Protein AF-A0A2N0QTT9-F1 (afdb_monomer)

Nearest PDB structures (foldseek):
  6yfm-assembly1_AA  TM=2.652E-01  e=9.261E-01  Leviviridae sp.
  7sby-assembly1_B  TM=2.629E-01  e=4.914E+00  Human coronavirus OC43
  6u5f-assembly1_M  TM=2.128E-01  e=9.679E+00  Pseudomonas aeruginosa PAO1

Structure (mmCIF, N/CA/C/O backbone):
data_AF-A0A2N0QTT9-F1
#
_entry.id   AF-A0A2N0QTT9-F1
#
loop_
_atom_site.group_PDB
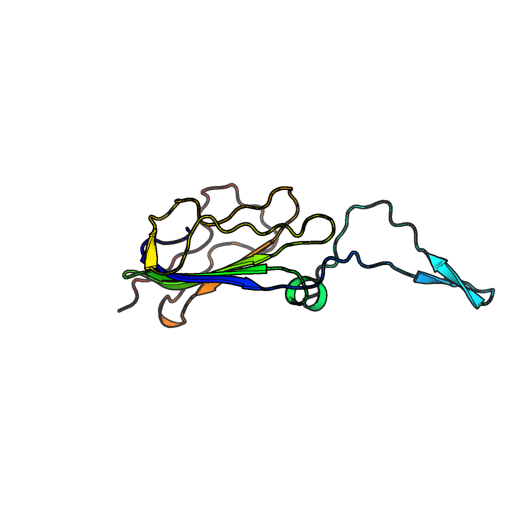_atom_site.id
_atom_site.type_symbol
_atom_site.label_atom_id
_atom_site.label_alt_id
_atom_site.label_comp_id
_atom_site.label_asym_id
_atom_site.label_entity_id
_atom_site.label_seq_id
_atom_site.pdbx_PDB_ins_code
_atom_site.Cartn_x
_atom_site.Cartn_y
_atom_site.Cartn_z
_atom_site.occupancy
_atom_site.B_iso_or_equiv
_atom_site.auth_seq_id
_atom_site.auth_comp_id
_atom_site.auth_asym_id
_atom_site.auth_atom_id
_atom_site.pdbx_PDB_model_num
ATOM 1 N N . ALA A 1 1 ? 0.502 3.647 8.196 1.00 94.88 1 ALA A N 1
ATOM 2 C CA . ALA A 1 1 ? -0.699 2.820 8.301 1.00 94.88 1 ALA A CA 1
ATOM 3 C C . ALA A 1 1 ? -1.904 3.683 7.957 1.00 94.88 1 ALA A C 1
ATOM 5 O O . ALA A 1 1 ? -2.025 4.778 8.511 1.00 94.88 1 ALA A O 1
ATOM 6 N N . PRO A 1 2 ? -2.782 3.246 7.038 1.00 93.88 2 PRO A N 1
ATOM 7 C CA . PRO A 1 2 ? -3.997 3.989 6.691 1.00 93.88 2 PRO A CA 1
ATOM 8 C C . PRO A 1 2 ? -5.043 3.989 7.821 1.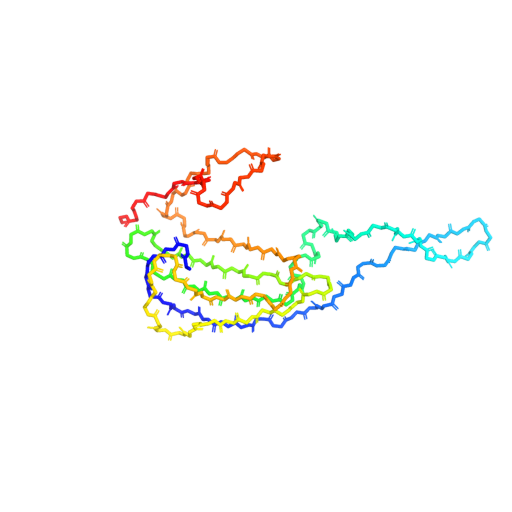00 93.88 2 PRO A C 1
ATOM 10 O O . PRO A 1 2 ? -5.874 4.897 7.892 1.00 93.88 2 PRO A O 1
ATOM 13 N N . VAL A 1 3 ? -4.983 2.997 8.712 1.00 94.94 3 VAL A N 1
ATOM 14 C CA . VAL A 1 3 ? -5.883 2.789 9.854 1.00 94.94 3 VAL A CA 1
ATOM 15 C C . VAL A 1 3 ? -5.081 2.355 11.081 1.00 94.94 3 VAL A C 1
ATOM 17 O O . VAL A 1 3 ? -3.959 1.874 10.937 1.00 94.94 3 VAL A O 1
ATOM 20 N N . ASP A 1 4 ? -5.650 2.546 12.271 1.00 96.25 4 ASP A N 1
ATOM 21 C CA . ASP A 1 4 ? -5.193 1.882 13.493 1.00 96.25 4 ASP A CA 1
ATOM 22 C C . ASP A 1 4 ? -5.699 0.434 13.553 1.00 96.25 4 ASP A C 1
ATOM 24 O O . ASP A 1 4 ? -6.827 0.163 13.123 1.00 96.25 4 ASP A O 1
ATOM 28 N N . GLY A 1 5 ? -4.883 -0.474 14.093 1.00 97.31 5 GLY A N 1
ATOM 29 C CA . GLY A 1 5 ? -5.248 -1.877 14.281 1.00 97.31 5 GLY A CA 1
ATOM 30 C C . GLY A 1 5 ? -4.053 -2.822 14.374 1.00 97.31 5 GLY A C 1
ATOM 31 O O . GLY A 1 5 ? -2.899 -2.396 14.318 1.00 97.31 5 GLY A O 1
ATOM 32 N N . LYS A 1 6 ? -4.362 -4.116 14.448 1.00 98.50 6 LYS A N 1
ATOM 33 C CA . LYS A 1 6 ? -3.378 -5.194 14.545 1.00 98.50 6 LYS A CA 1
ATOM 34 C C . LYS A 1 6 ? -2.966 -5.681 13.160 1.00 98.50 6 LYS A C 1
ATOM 36 O O . LYS A 1 6 ? -3.826 -5.957 12.323 1.00 98.50 6 LYS A O 1
ATOM 41 N N . VAL A 1 7 ? -1.670 -5.821 12.911 1.00 98.62 7 VAL A N 1
ATOM 42 C CA . VAL A 1 7 ? -1.148 -6.438 11.689 1.00 98.62 7 VAL A CA 1
ATOM 43 C C . VAL A 1 7 ? -1.368 -7.951 11.762 1.00 98.62 7 VAL A C 1
ATOM 45 O O . VAL A 1 7 ? -0.840 -8.620 12.643 1.00 98.62 7 VAL A O 1
ATOM 48 N N . LEU A 1 8 ? -2.162 -8.490 10.838 1.00 98.56 8 LEU A N 1
ATOM 49 C CA . LEU A 1 8 ? -2.440 -9.926 10.707 1.00 98.56 8 LEU A CA 1
ATOM 50 C C . LEU A 1 8 ? -1.475 -10.637 9.759 1.00 98.56 8 LEU A C 1
ATOM 52 O O . LEU A 1 8 ? -1.338 -11.849 9.810 1.00 98.56 8 LEU A O 1
ATOM 56 N N . GLU A 1 9 ? -0.878 -9.901 8.828 1.00 98.25 9 GLU A N 1
ATOM 57 C CA . GLU A 1 9 ? 0.065 -10.450 7.861 1.00 98.25 9 GLU A CA 1
ATOM 58 C C . GLU A 1 9 ? 0.979 -9.325 7.389 1.00 98.25 9 GLU A C 1
ATOM 60 O O . GLU A 1 9 ? 0.499 -8.228 7.099 1.00 98.25 9 GLU A O 1
ATOM 65 N N . ALA A 1 10 ? 2.279 -9.595 7.291 1.00 98.25 10 ALA A N 1
ATOM 66 C CA . ALA A 1 10 ? 3.268 -8.682 6.732 1.00 98.25 10 ALA A CA 1
ATOM 67 C C . ALA A 1 10 ? 4.332 -9.493 5.986 1.00 98.25 10 ALA A C 1
ATOM 69 O O . ALA A 1 10 ? 5.134 -10.193 6.600 1.00 98.25 10 ALA A O 1
ATOM 70 N N . LYS A 1 11 ? 4.340 -9.435 4.651 1.00 97.56 11 LYS A N 1
ATOM 71 C CA . LYS A 1 11 ? 5.349 -10.141 3.848 1.00 97.56 11 LYS A CA 1
ATOM 72 C C . LYS A 1 11 ? 5.643 -9.468 2.519 1.00 97.56 11 LYS A C 1
ATOM 74 O O . LYS A 1 11 ? 4.781 -8.831 1.915 1.00 97.56 11 LYS A O 1
ATOM 79 N N . VAL A 1 12 ? 6.865 -9.660 2.036 1.00 95.25 12 VAL A N 1
ATOM 80 C CA . VAL A 1 12 ? 7.245 -9.309 0.667 1.00 95.25 12 VAL A CA 1
ATOM 81 C C . VAL A 1 12 ? 6.924 -10.494 -0.237 1.00 95.25 12 VAL A C 1
ATOM 83 O O . VAL A 1 12 ? 7.357 -11.617 0.009 1.00 95.25 12 VAL A O 1
ATOM 86 N N . ILE A 1 13 ? 6.151 -10.240 -1.286 1.00 93.81 13 ILE A N 1
ATOM 87 C CA . ILE A 1 13 ? 5.836 -11.192 -2.345 1.00 93.81 13 ILE A CA 1
ATOM 88 C C . ILE A 1 13 ? 6.817 -10.933 -3.494 1.00 93.81 13 ILE A C 1
ATOM 90 O O . ILE A 1 13 ? 6.763 -9.858 -4.107 1.00 93.81 13 ILE A O 1
ATOM 94 N N . PRO A 1 14 ? 7.708 -11.892 -3.806 1.00 90.88 14 PRO A N 1
ATOM 95 C CA . PRO A 1 14 ? 8.611 -11.766 -4.937 1.00 90.88 14 PRO A CA 1
ATOM 96 C C . PRO A 1 14 ? 7.834 -11.603 -6.241 1.00 90.88 14 PRO A C 1
ATOM 98 O O . PRO A 1 14 ? 6.804 -12.243 -6.463 1.00 90.88 14 PRO A O 1
ATOM 101 N N . GLY A 1 15 ? 8.362 -10.766 -7.120 1.00 88.19 15 GLY A N 1
ATOM 102 C CA . GLY A 1 15 ? 7.828 -10.559 -8.453 1.00 88.19 15 GLY A CA 1
ATOM 103 C C . GLY A 1 15 ? 8.936 -10.140 -9.403 1.00 88.19 15 GLY A C 1
ATOM 104 O O . GLY A 1 15 ? 10.118 -10.151 -9.062 1.00 88.19 15 GLY A O 1
ATOM 105 N N . GLN A 1 16 ? 8.543 -9.806 -10.618 1.00 83.50 16 GLN A N 1
ATOM 106 C CA . GLN A 1 16 ? 9.436 -9.307 -11.643 1.00 83.50 16 GLN A CA 1
ATOM 107 C C . GLN A 1 16 ? 9.877 -7.879 -11.310 1.00 83.50 16 GLN A C 1
ATOM 109 O O . GLN A 1 16 ? 9.139 -7.110 -10.703 1.00 83.50 16 GLN A O 1
ATOM 114 N N . THR A 1 17 ? 11.075 -7.539 -11.765 1.00 77.88 17 THR A N 1
ATOM 115 C CA . THR A 1 17 ? 11.592 -6.173 -11.812 1.00 77.88 17 THR A CA 1
ATOM 116 C C . THR A 1 17 ? 12.027 -5.956 -13.247 1.00 77.88 17 THR A C 1
ATOM 118 O O . THR A 1 17 ? 13.105 -6.397 -13.647 1.00 77.88 17 THR A O 1
ATOM 121 N N . TYR A 1 18 ? 11.142 -5.392 -14.064 1.00 75.88 18 TYR A N 1
ATOM 122 C CA . TYR A 1 18 ? 11.394 -5.235 -15.492 1.00 75.88 18 TYR A CA 1
ATOM 123 C C . TYR A 1 18 ? 10.872 -3.902 -16.004 1.00 75.88 18 TYR A C 1
ATOM 125 O O . TYR A 1 18 ? 9.944 -3.330 -15.441 1.00 75.88 18 TYR A O 1
ATOM 133 N N . LEU A 1 19 ? 11.477 -3.443 -17.096 1.00 76.62 19 LEU A N 1
ATOM 134 C CA . LEU A 1 19 ? 11.023 -2.313 -17.890 1.00 76.62 19 LEU A CA 1
ATOM 135 C C . LEU A 1 19 ? 10.487 -2.853 -19.215 1.00 76.62 19 LEU A C 1
ATOM 137 O O . LEU A 1 19 ? 11.127 -3.704 -19.839 1.00 76.62 19 LEU A O 1
ATOM 141 N N . GLU A 1 20 ? 9.334 -2.361 -19.661 1.00 76.81 20 G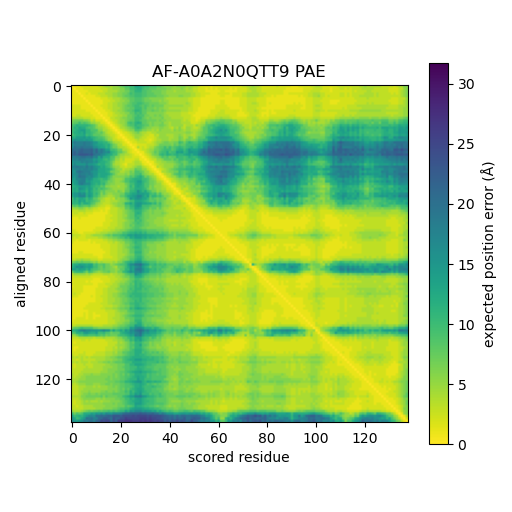LU A N 1
ATOM 142 C CA . GLU A 1 20 ? 8.819 -2.728 -20.977 1.00 76.81 20 GLU A CA 1
ATOM 143 C C . GLU A 1 20 ? 9.697 -2.131 -22.084 1.00 76.81 20 GLU A C 1
ATOM 145 O O . GLU A 1 20 ? 9.945 -0.925 -22.141 1.00 76.81 20 GLU A O 1
ATOM 150 N N . VAL A 1 21 ? 10.167 -2.994 -22.986 1.00 77.69 21 VAL A N 1
ATOM 151 C CA . VAL A 1 21 ? 10.983 -2.602 -24.136 1.00 77.69 21 VAL A CA 1
ATOM 152 C C . VAL A 1 21 ? 10.157 -2.743 -25.405 1.00 77.69 21 VAL A C 1
ATOM 154 O O . VAL A 1 21 ? 9.834 -3.847 -25.842 1.00 77.69 21 VAL A O 1
ATOM 157 N N . ASN A 1 22 ? 9.860 -1.608 -26.032 1.00 81.81 22 ASN A N 1
ATOM 158 C CA . ASN A 1 22 ? 9.071 -1.557 -27.254 1.00 81.81 22 ASN A CA 1
ATOM 159 C C . ASN A 1 22 ? 9.942 -1.742 -28.508 1.00 81.81 22 ASN A C 1
ATOM 161 O O . ASN A 1 22 ? 10.970 -1.082 -28.696 1.00 81.81 22 ASN A O 1
ATOM 165 N N . VAL A 1 23 ? 9.508 -2.635 -29.402 1.00 85.81 23 VAL A N 1
ATOM 166 C CA . VAL A 1 23 ? 10.224 -3.005 -30.631 1.00 85.81 23 VAL A CA 1
ATOM 167 C C . VAL A 1 23 ? 9.318 -2.793 -31.841 1.00 85.81 23 VAL A C 1
ATOM 169 O O . VAL A 1 23 ? 8.184 -3.264 -31.862 1.00 85.81 23 VAL A O 1
ATOM 172 N N . LYS A 1 24 ? 9.821 -2.126 -32.888 1.00 87.81 24 LYS A N 1
ATOM 173 C CA . LYS A 1 24 ? 9.102 -1.951 -34.160 1.00 87.81 24 LYS A CA 1
ATOM 174 C C . LYS A 1 24 ? 9.764 -2.745 -35.277 1.00 87.81 24 LYS A C 1
ATOM 176 O O . LYS A 1 24 ? 10.986 -2.715 -35.445 1.00 87.81 24 LYS A O 1
ATOM 181 N N . LYS A 1 25 ? 8.948 -3.418 -36.089 1.00 87.38 25 LYS A N 1
ATOM 182 C CA . LYS A 1 25 ? 9.391 -4.028 -37.346 1.00 87.38 25 LYS A CA 1
ATOM 183 C C . LYS A 1 25 ? 9.457 -2.954 -38.433 1.00 87.38 25 LYS A C 1
ATOM 185 O O . LYS A 1 25 ? 8.463 -2.287 -38.714 1.00 87.38 25 LYS A O 1
ATOM 190 N N . HIS A 1 26 ? 10.631 -2.765 -39.024 1.00 81.94 26 HIS A N 1
ATOM 191 C CA . HIS A 1 26 ? 10.827 -1.829 -40.130 1.00 81.94 26 HIS A CA 1
ATOM 192 C C . HIS A 1 26 ? 10.495 -2.470 -41.482 1.00 81.94 26 HIS A C 1
ATOM 194 O O . HIS A 1 26 ? 10.444 -3.693 -41.613 1.00 81.94 26 HIS A O 1
ATOM 200 N N . SER A 1 27 ? 10.311 -1.633 -42.508 1.00 84.69 27 SER A N 1
ATOM 201 C CA . SER A 1 27 ? 10.016 -2.049 -43.890 1.00 84.69 27 SER A CA 1
ATOM 202 C C . SER A 1 27 ? 11.057 -3.005 -44.483 1.00 84.69 27 SER A C 1
ATOM 204 O O . SER A 1 27 ? 10.725 -3.830 -45.323 1.00 84.69 27 SER A O 1
ATOM 206 N N . ASN A 1 28 ? 12.301 -2.956 -44.001 1.00 87.69 28 ASN A N 1
ATOM 207 C CA . ASN A 1 28 ? 13.378 -3.880 -44.368 1.00 87.69 28 ASN A CA 1
ATOM 208 C C . ASN A 1 28 ? 13.343 -5.225 -43.605 1.00 87.69 28 ASN A C 1
ATOM 210 O O . ASN A 1 28 ? 14.329 -5.959 -43.611 1.00 87.69 28 ASN A O 1
ATOM 214 N N . GLY A 1 29 ? 12.258 -5.516 -42.881 1.00 87.38 29 GLY A N 1
ATOM 215 C CA . GLY A 1 29 ? 12.065 -6.743 -42.106 1.00 87.38 29 GLY A CA 1
ATOM 216 C C . GLY A 1 29 ? 12.817 -6.803 -40.773 1.00 87.38 29 GLY A C 1
ATOM 217 O O . GLY A 1 29 ? 12.563 -7.719 -39.991 1.00 87.38 29 GLY A O 1
ATOM 218 N N . LYS A 1 30 ? 13.705 -5.843 -40.473 1.00 89.56 30 LYS A N 1
ATOM 219 C CA . LYS A 1 30 ? 14.492 -5.832 -39.232 1.00 89.56 30 LYS A CA 1
ATOM 220 C C . LYS A 1 30 ? 13.693 -5.242 -38.071 1.00 89.56 30 LYS A C 1
ATOM 222 O O . LYS A 1 30 ? 13.018 -4.220 -38.214 1.00 89.56 30 LYS A O 1
ATOM 227 N N . HIS A 1 31 ? 13.825 -5.861 -36.904 1.00 89.75 31 HIS A N 1
ATOM 228 C CA . HIS A 1 31 ? 13.337 -5.317 -35.642 1.00 89.75 31 HIS A CA 1
ATOM 229 C C . HIS A 1 31 ? 14.322 -4.273 -35.118 1.00 89.75 31 HIS A C 1
ATOM 231 O O . HIS A 1 31 ? 15.533 -4.503 -35.117 1.00 89.75 31 HIS A O 1
ATOM 237 N N . ARG A 1 32 ? 13.816 -3.117 -34.688 1.00 85.50 32 ARG A N 1
ATOM 238 C CA . ARG A 1 32 ? 14.613 -2.100 -33.997 1.00 85.50 32 ARG A CA 1
ATOM 239 C C . ARG A 1 32 ? 13.887 -1.636 -32.745 1.00 85.50 32 ARG A C 1
ATOM 241 O O . ARG A 1 32 ? 12.659 -1.550 -32.733 1.00 85.50 32 ARG A O 1
ATOM 248 N N . LEU A 1 33 ? 14.671 -1.335 -31.713 1.00 85.44 33 LEU A N 1
ATOM 249 C CA . LEU A 1 33 ? 14.182 -0.691 -30.500 1.00 85.44 33 LEU A CA 1
ATOM 250 C C . LEU A 1 33 ? 13.549 0.653 -30.862 1.00 85.44 33 LEU A C 1
ATOM 252 O O . LEU A 1 33 ? 14.087 1.383 -31.699 1.00 85.44 33 LEU A O 1
ATOM 256 N N . ILE A 1 34 ? 12.427 0.975 -30.226 1.00 82.62 34 ILE A N 1
ATOM 257 C CA . ILE A 1 34 ? 11.847 2.314 -30.276 1.00 82.62 34 ILE A CA 1
ATOM 258 C C . ILE A 1 34 ? 12.483 3.110 -29.131 1.00 82.62 34 ILE A C 1
ATOM 260 O O . ILE A 1 34 ? 12.204 2.813 -27.970 1.00 82.62 34 ILE A O 1
ATOM 264 N N . PRO A 1 35 ? 13.368 4.084 -29.408 1.00 77.00 35 PRO A N 1
ATOM 265 C CA . PRO A 1 35 ? 13.953 4.892 -28.352 1.00 77.00 35 PRO A CA 1
ATOM 266 C C . PRO A 1 35 ? 12.894 5.851 -27.803 1.00 77.00 35 PRO A C 1
ATOM 268 O O . PRO A 1 35 ? 12.623 6.897 -28.393 1.00 77.00 35 PRO A O 1
ATOM 271 N N . THR A 1 36 ? 12.311 5.507 -26.660 1.00 73.75 36 THR A N 1
ATOM 272 C CA . THR A 1 36 ? 11.439 6.410 -25.910 1.00 73.75 36 THR A CA 1
ATOM 273 C C . THR A 1 36 ? 12.304 7.229 -24.958 1.00 73.75 36 THR A C 1
ATOM 275 O O . THR A 1 36 ? 12.905 6.693 -24.033 1.00 73.75 36 THR A O 1
ATOM 278 N N . ARG A 1 37 ? 12.404 8.542 -25.189 1.00 73.00 37 ARG A N 1
ATOM 279 C CA . ARG A 1 37 ? 13.107 9.477 -24.288 1.00 73.00 37 ARG A CA 1
ATOM 280 C C . ARG A 1 37 ? 12.173 10.015 -23.201 1.00 73.00 37 ARG A C 1
ATOM 282 O O . ARG A 1 37 ? 12.175 11.207 -22.915 1.00 73.00 37 ARG A O 1
ATOM 289 N N . ALA A 1 38 ? 11.354 9.134 -22.643 1.00 72.00 38 ALA A N 1
ATOM 290 C CA . ALA A 1 38 ? 10.466 9.417 -21.529 1.00 72.00 38 ALA A CA 1
ATOM 291 C C . ALA A 1 38 ? 10.641 8.310 -20.489 1.00 72.00 38 ALA A C 1
ATOM 293 O O . ALA A 1 38 ? 10.777 7.139 -20.844 1.00 72.00 38 ALA A O 1
ATOM 294 N N . LEU A 1 39 ? 10.672 8.702 -19.217 1.00 66.69 39 LEU A N 1
ATOM 295 C CA . LEU A 1 39 ? 10.546 7.785 -18.088 1.00 66.69 39 LEU A CA 1
ATOM 296 C C . LEU A 1 39 ? 9.058 7.475 -17.945 1.00 66.69 39 LEU A C 1
ATOM 298 O O . LEU A 1 39 ? 8.358 8.157 -17.206 1.00 66.69 39 LEU A O 1
ATOM 302 N N . ASP A 1 40 ? 8.585 6.517 -18.734 1.00 71.25 40 ASP A N 1
ATOM 303 C CA . ASP A 1 40 ? 7.194 6.080 -18.723 1.00 71.25 40 ASP A CA 1
ATOM 304 C C . ASP A 1 40 ? 7.141 4.584 -18.419 1.00 71.25 40 ASP A C 1
ATOM 306 O O . ASP A 1 40 ? 7.898 3.794 -18.994 1.00 71.25 40 ASP A O 1
ATOM 310 N N . ALA A 1 41 ? 6.288 4.212 -17.471 1.00 71.38 41 ALA A N 1
ATOM 311 C CA . ALA A 1 41 ? 6.031 2.828 -17.115 1.00 71.38 41 ALA A CA 1
ATOM 312 C C . ALA A 1 41 ? 4.635 2.459 -17.634 1.00 71.38 41 ALA A C 1
ATOM 314 O O . ALA A 1 41 ? 3.714 3.260 -17.483 1.00 71.38 41 ALA A O 1
ATOM 315 N N . PRO A 1 42 ? 4.442 1.271 -18.230 1.00 74.50 42 PRO A N 1
ATOM 316 C CA . PRO A 1 42 ? 3.134 0.894 -18.745 1.00 74.50 42 PRO A CA 1
ATOM 317 C C . PRO A 1 42 ? 2.070 0.877 -17.643 1.00 74.50 42 PRO A C 1
ATOM 319 O O . PRO A 1 42 ? 2.213 0.166 -16.651 1.00 74.50 42 PRO A O 1
ATOM 322 N N . ASP A 1 43 ? 0.952 1.563 -17.874 1.00 74.25 43 ASP A N 1
ATOM 323 C CA . ASP A 1 43 ? -0.229 1.567 -16.992 1.00 74.25 43 ASP A CA 1
ATOM 324 C C . ASP A 1 43 ? -1.170 0.372 -17.271 1.00 74.25 43 ASP A C 1
ATOM 326 O O . ASP A 1 43 ? -2.392 0.431 -17.136 1.00 74.25 43 ASP A O 1
ATOM 330 N N . SER A 1 44 ? -0.611 -0.740 -17.762 1.00 75.88 44 SER A N 1
ATOM 331 C CA . SER A 1 44 ? -1.390 -1.956 -17.998 1.00 75.88 44 SER A CA 1
ATOM 332 C C . SER A 1 44 ? -1.442 -2.799 -16.718 1.00 75.88 44 SER A C 1
ATOM 334 O O . SER A 1 44 ? -0.418 -2.942 -16.044 1.00 75.88 44 SER A O 1
ATOM 336 N N . PRO A 1 45 ? -2.579 -3.445 -16.385 1.00 68.25 45 PRO A N 1
ATOM 337 C CA . PRO A 1 45 ? -2.688 -4.218 -15.144 1.00 68.25 45 PRO A CA 1
ATOM 338 C C . PRO A 1 45 ? -1.631 -5.326 -15.018 1.00 68.25 45 PRO A C 1
ATOM 340 O O . PRO A 1 45 ? -1.134 -5.608 -13.930 1.00 68.25 45 PRO A O 1
ATOM 343 N N . GLY A 1 46 ? -1.242 -5.937 -16.144 1.00 73.69 46 GLY A N 1
ATOM 344 C CA . GLY A 1 46 ? -0.201 -6.966 -16.174 1.00 73.69 46 GLY A CA 1
ATOM 345 C C . GLY A 1 46 ? 1.169 -6.451 -15.732 1.00 73.69 46 GLY A C 1
ATOM 346 O O . GLY A 1 46 ? 1.931 -7.200 -15.123 1.00 73.69 46 GLY A O 1
ATOM 347 N N . TYR A 1 47 ? 1.464 -5.171 -15.979 1.00 74.06 47 TYR A N 1
ATOM 348 C CA . TYR A 1 47 ? 2.698 -4.557 -15.517 1.00 74.06 47 TYR A CA 1
ATOM 349 C C . TYR A 1 47 ? 2.736 -4.489 -13.993 1.00 74.06 47 TYR A C 1
ATOM 351 O O . TYR A 1 47 ? 3.714 -4.955 -13.424 1.00 74.06 47 TYR A O 1
ATOM 359 N N . GLN A 1 48 ? 1.667 -4.016 -13.340 1.00 72.31 48 GLN A N 1
ATOM 360 C CA . GLN A 1 48 ? 1.579 -3.870 -11.879 1.00 72.31 48 GLN A CA 1
ATOM 361 C C . GLN A 1 48 ? 1.479 -5.214 -11.134 1.00 72.31 48 GLN A C 1
ATOM 363 O O . GLN A 1 48 ? 2.143 -5.409 -10.116 1.00 72.31 48 GLN A O 1
ATOM 368 N N . PHE A 1 49 ? 0.690 -6.176 -11.629 1.00 76.31 49 PHE A N 1
ATOM 369 C CA . PHE A 1 49 ? 0.457 -7.443 -10.913 1.00 76.31 49 PHE A CA 1
ATOM 370 C C . PHE A 1 49 ? 1.668 -8.378 -10.874 1.00 76.31 49 PHE A C 1
ATOM 372 O O . PHE A 1 49 ? 1.787 -9.207 -9.965 1.00 76.31 49 PHE A O 1
ATOM 379 N N . CYS A 1 50 ? 2.566 -8.254 -11.847 1.00 83.31 50 CYS A N 1
ATOM 380 C CA . CYS A 1 50 ? 3.765 -9.075 -11.920 1.00 83.31 50 CYS A CA 1
ATOM 381 C C . CYS A 1 50 ? 4.911 -8.533 -11.062 1.00 83.31 50 CYS A C 1
ATOM 383 O O . CYS A 1 50 ? 5.869 -9.275 -10.861 1.00 83.31 50 CYS A O 1
ATOM 385 N N . GLN A 1 51 ? 4.842 -7.297 -10.549 1.00 86.31 51 GLN A N 1
ATOM 386 C CA . GLN A 1 51 ? 5.954 -6.702 -9.803 1.00 86.31 51 GLN A CA 1
ATOM 387 C C . GLN A 1 51 ? 6.106 -7.286 -8.401 1.00 86.31 51 GLN A C 1
ATOM 389 O O . GLN A 1 51 ? 5.148 -7.776 -7.782 1.00 86.31 51 GLN A O 1
ATOM 394 N N . ALA A 1 52 ? 7.335 -7.186 -7.889 1.00 89.25 52 ALA A N 1
ATOM 395 C CA . ALA A 1 52 ? 7.599 -7.355 -6.469 1.00 89.25 52 ALA A CA 1
ATOM 396 C C . ALA A 1 52 ? 6.738 -6.372 -5.660 1.00 89.25 52 ALA A C 1
ATOM 398 O O . ALA A 1 52 ? 6.621 -5.191 -5.997 1.00 89.25 52 ALA A O 1
ATOM 399 N N . ARG A 1 53 ? 6.110 -6.876 -4.599 1.00 92.75 53 ARG A N 1
ATOM 400 C CA . ARG A 1 53 ? 5.148 -6.110 -3.804 1.00 92.75 53 ARG A CA 1
ATOM 401 C C . ARG A 1 53 ? 5.147 -6.542 -2.353 1.00 92.75 53 ARG A C 1
ATOM 403 O O . ARG A 1 53 ? 5.431 -7.694 -2.044 1.00 92.75 53 ARG A O 1
ATOM 410 N N . GLY A 1 54 ? 4.779 -5.634 -1.469 1.00 94.94 54 GLY A N 1
ATOM 411 C CA . GLY A 1 54 ? 4.450 -5.957 -0.089 1.00 94.94 54 GLY A CA 1
ATOM 412 C C . GLY A 1 54 ? 2.989 -6.375 0.036 1.00 94.94 54 GLY A C 1
ATOM 413 O O . GLY A 1 54 ? 2.147 -6.005 -0.782 1.00 94.94 54 GLY A O 1
ATOM 414 N N . LEU A 1 55 ? 2.692 -7.125 1.084 1.00 97.44 55 LEU A N 1
ATOM 415 C CA . LEU A 1 55 ? 1.348 -7.353 1.586 1.00 97.44 55 LEU A CA 1
ATOM 416 C C . LEU A 1 55 ? 1.371 -7.072 3.080 1.00 97.44 55 LEU A C 1
ATOM 418 O O . LEU A 1 55 ? 2.122 -7.719 3.806 1.00 97.44 55 LEU A O 1
ATOM 422 N N . ILE A 1 56 ? 0.546 -6.123 3.511 1.00 98.56 56 ILE A N 1
ATOM 423 C CA . ILE A 1 56 ? 0.293 -5.844 4.921 1.00 98.56 56 ILE A CA 1
ATOM 424 C C . ILE A 1 56 ? -1.215 -5.888 5.133 1.00 98.56 56 ILE A C 1
ATOM 426 O O . ILE A 1 56 ? -1.932 -5.104 4.515 1.00 98.56 56 ILE A O 1
ATOM 430 N N . VAL A 1 57 ? -1.712 -6.776 5.988 1.00 98.56 57 VAL A N 1
ATOM 431 C CA . VAL A 1 57 ? -3.136 -6.844 6.348 1.00 98.56 57 VAL A CA 1
ATOM 432 C C . VAL A 1 57 ? -3.304 -6.315 7.761 1.00 98.56 57 VAL A C 1
ATOM 434 O O . VAL A 1 57 ? -2.697 -6.840 8.684 1.00 98.56 57 VAL A O 1
ATOM 437 N N . ILE A 1 58 ? -4.128 -5.285 7.937 1.00 98.44 58 ILE A N 1
ATOM 438 C CA . ILE A 1 58 ? -4.410 -4.664 9.236 1.00 98.44 58 ILE A CA 1
ATOM 439 C C . ILE A 1 58 ? -5.871 -4.936 9.599 1.00 98.44 58 ILE A C 1
ATOM 441 O O . ILE A 1 58 ? -6.763 -4.597 8.820 1.00 98.44 58 ILE A O 1
ATOM 445 N N . ASP A 1 59 ? -6.127 -5.516 10.771 1.00 97.62 59 ASP A N 1
ATOM 446 C CA . ASP A 1 59 ? -7.470 -5.649 11.343 1.00 97.62 59 ASP A CA 1
ATOM 447 C C . ASP A 1 59 ? -7.783 -4.422 12.194 1.00 97.62 59 ASP A C 1
ATOM 449 O O . ASP A 1 59 ? -7.290 -4.269 13.315 1.00 97.62 59 ASP A O 1
ATOM 453 N N . SER A 1 60 ? -8.572 -3.506 11.636 1.00 96.00 60 SER A N 1
ATOM 454 C CA . SER A 1 60 ? -8.983 -2.307 12.351 1.00 96.00 60 SER A CA 1
ATOM 455 C C . SER A 1 60 ? -10.289 -2.559 13.098 1.00 96.00 60 SER A C 1
ATOM 457 O O . SER A 1 60 ? -11.285 -2.897 12.453 1.00 96.00 60 SER A O 1
ATOM 459 N N . PRO A 1 61 ? -10.369 -2.277 14.411 1.00 92.62 61 PRO A N 1
ATOM 460 C CA . PRO A 1 61 ? -11.621 -2.412 15.158 1.00 92.62 61 PRO A CA 1
ATOM 461 C C . PRO A 1 61 ? -12.708 -1.439 14.681 1.00 92.62 61 PRO A C 1
ATOM 463 O O . PRO A 1 61 ? -13.877 -1.622 14.993 1.00 92.62 61 PRO A O 1
ATOM 466 N N . LYS A 1 62 ? -12.336 -0.387 13.939 1.00 91.06 62 LYS A N 1
ATOM 467 C CA . LYS A 1 62 ? -13.275 0.609 13.410 1.00 91.06 62 LYS A CA 1
ATOM 468 C C . LYS A 1 62 ? -13.642 0.339 11.961 1.00 91.06 62 LYS A C 1
ATOM 470 O O . LYS A 1 62 ? -14.784 0.544 11.587 1.00 91.06 62 LYS A O 1
ATOM 475 N N . VAL A 1 63 ? -12.679 -0.048 11.127 1.00 92.25 63 VAL A N 1
ATOM 476 C CA . VAL A 1 63 ? -12.863 -0.107 9.665 1.00 92.25 63 VAL A CA 1
ATOM 477 C C . VAL A 1 63 ? -13.013 -1.547 9.163 1.00 92.25 63 VAL A C 1
ATOM 479 O O . VAL A 1 63 ? -13.4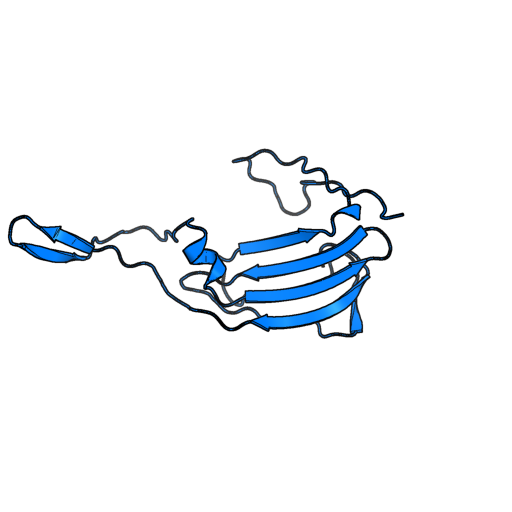78 -1.752 8.047 1.00 92.25 63 VAL A O 1
ATOM 482 N N . GLY A 1 64 ? -12.677 -2.558 9.965 1.00 94.81 64 GLY A N 1
ATOM 483 C CA . GLY A 1 64 ? -12.488 -3.933 9.504 1.00 94.81 64 GLY A CA 1
ATOM 484 C C . GLY A 1 64 ? -11.115 -4.127 8.856 1.00 94.81 64 GLY A C 1
ATOM 485 O O . GLY A 1 64 ? -10.199 -3.322 9.056 1.00 94.81 64 GLY A O 1
ATOM 486 N N . LYS A 1 65 ? -10.963 -5.196 8.069 1.00 96.75 65 LYS A N 1
ATOM 487 C CA . LYS A 1 65 ? -9.675 -5.543 7.455 1.00 96.75 65 LYS A CA 1
ATOM 488 C C . LYS A 1 65 ? -9.326 -4.603 6.309 1.00 96.75 65 LYS A C 1
ATOM 490 O O . LYS A 1 65 ? -10.131 -4.374 5.404 1.00 96.75 65 LYS A O 1
ATOM 495 N N . VAL A 1 66 ? -8.093 -4.113 6.327 1.00 97.12 66 VAL A N 1
ATOM 496 C CA . VAL A 1 66 ? -7.511 -3.291 5.267 1.00 97.12 66 VAL A CA 1
ATOM 497 C C . VAL A 1 66 ? -6.191 -3.915 4.845 1.00 97.12 66 VAL A C 1
ATOM 499 O O . VAL A 1 66 ? -5.271 -4.015 5.652 1.00 97.12 66 VAL A O 1
ATOM 502 N N . ALA A 1 67 ? -6.090 -4.319 3.582 1.00 97.94 67 ALA A N 1
ATOM 503 C CA . ALA A 1 67 ? -4.824 -4.727 2.996 1.00 97.94 67 ALA A CA 1
ATOM 504 C C . ALA A 1 67 ? -4.154 -3.532 2.307 1.00 97.94 67 ALA A C 1
ATOM 506 O O . ALA A 1 67 ? -4.785 -2.792 1.549 1.00 97.94 67 ALA A O 1
ATOM 507 N N . VAL A 1 68 ? -2.865 -3.360 2.573 1.00 97.44 68 VAL A N 1
ATOM 508 C CA . VAL A 1 68 ? -1.987 -2.369 1.958 1.00 97.44 68 VAL A CA 1
ATOM 509 C C . VAL A 1 68 ? -0.950 -3.121 1.144 1.00 97.44 68 VAL A C 1
ATOM 511 O O . VAL A 1 68 ? -0.225 -3.958 1.682 1.00 97.44 68 VAL A O 1
ATOM 514 N N . LEU A 1 69 ? -0.876 -2.820 -0.150 1.00 95.44 69 LEU A N 1
ATOM 515 C CA . LEU A 1 69 ? 0.103 -3.406 -1.051 1.00 95.44 69 LEU A CA 1
ATOM 516 C C . LEU A 1 69 ? 0.983 -2.297 -1.633 1.00 95.44 69 LEU A C 1
ATOM 518 O O . LEU A 1 69 ? 0.581 -1.647 -2.600 1.00 95.44 69 LEU A O 1
ATOM 522 N N . PRO A 1 70 ? 2.171 -2.055 -1.056 1.00 93.88 70 PRO A N 1
ATOM 523 C CA . PRO A 1 70 ? 3.209 -1.272 -1.710 1.00 93.88 70 PRO A CA 1
ATOM 524 C C . PRO A 1 70 ? 3.715 -2.048 -2.933 1.00 93.88 70 PRO A C 1
ATOM 526 O O . PRO A 1 70 ? 4.183 -3.180 -2.794 1.00 93.88 70 PRO A O 1
ATOM 529 N N . ILE A 1 71 ? 3.601 -1.466 -4.125 1.00 90.38 71 ILE A N 1
ATOM 530 C CA . ILE A 1 71 ? 3.969 -2.095 -5.396 1.00 90.38 71 ILE A CA 1
ATOM 531 C C . ILE A 1 71 ? 5.243 -1.433 -5.920 1.00 90.38 71 ILE A C 1
ATOM 533 O O . ILE A 1 71 ? 5.274 -0.230 -6.181 1.00 90.38 71 ILE A O 1
ATOM 537 N N . GLY A 1 72 ? 6.307 -2.222 -6.064 1.00 87.56 72 GLY A N 1
ATOM 538 C CA . GLY A 1 72 ? 7.516 -1.775 -6.746 1.00 87.56 72 GLY A CA 1
ATOM 539 C C . GLY A 1 72 ? 7.261 -1.556 -8.238 1.00 87.56 72 GLY A C 1
ATOM 540 O O . GLY A 1 72 ? 6.440 -2.255 -8.823 1.00 87.56 72 GLY A O 1
ATOM 541 N N . MET A 1 73 ? 7.967 -0.627 -8.883 1.00 82.25 73 MET A N 1
ATOM 542 C CA . MET A 1 73 ? 7.809 -0.360 -10.317 1.00 82.25 73 MET A CA 1
ATOM 543 C C . MET A 1 73 ? 9.146 -0.196 -11.032 1.00 82.25 73 MET A C 1
ATOM 545 O O . MET A 1 73 ? 10.056 0.446 -10.524 1.00 82.25 73 MET A O 1
ATOM 549 N N . ALA A 1 74 ? 9.212 -0.670 -12.280 1.00 72.00 74 ALA A N 1
ATOM 550 C CA . ALA A 1 74 ? 10.258 -0.367 -13.260 1.00 72.00 74 ALA A CA 1
ATOM 551 C C . ALA A 1 74 ? 11.692 -0.387 -12.693 1.00 72.00 74 ALA A C 1
ATOM 553 O O . ALA A 1 74 ? 12.290 -1.440 -12.496 1.00 72.00 74 ALA A O 1
ATOM 554 N N . GLN A 1 75 ? 12.259 0.801 -12.480 1.00 68.25 75 GLN A N 1
ATOM 555 C CA . GLN A 1 75 ? 13.639 1.015 -12.052 1.00 68.25 75 GLN A CA 1
ATOM 556 C C . GLN A 1 75 ? 13.809 0.870 -10.532 1.00 68.25 75 GLN A C 1
ATOM 558 O O . GLN A 1 75 ? 14.939 0.851 -10.047 1.00 68.25 75 GLN A O 1
ATOM 563 N N . VAL A 1 76 ? 12.704 0.767 -9.786 1.00 71.75 76 VAL A N 1
ATOM 564 C CA . VAL A 1 76 ? 12.665 0.745 -8.326 1.00 71.75 76 VAL A CA 1
ATOM 565 C C . VAL A 1 76 ? 11.618 -0.222 -7.796 1.00 71.75 76 VAL A C 1
ATOM 567 O O . VAL A 1 76 ? 10.444 0.107 -7.631 1.00 71.75 76 VAL A O 1
ATOM 570 N N . SER A 1 77 ? 12.076 -1.410 -7.420 1.00 75.81 77 SER A N 1
ATOM 571 C CA . SER A 1 77 ? 11.196 -2.443 -6.864 1.00 75.81 77 SER A CA 1
ATOM 572 C C . SER A 1 77 ? 11.504 -2.800 -5.413 1.00 75.81 77 SER A C 1
ATOM 574 O O . SER A 1 77 ? 11.061 -3.842 -4.935 1.00 75.81 77 SER A O 1
ATOM 576 N N . SER A 1 78 ? 12.269 -1.967 -4.698 1.00 87.56 78 SER A N 1
ATOM 577 C CA . SER A 1 78 ? 12.523 -2.195 -3.276 1.00 87.56 78 SER A CA 1
ATOM 578 C C . SER A 1 78 ? 11.261 -1.913 -2.471 1.00 87.56 78 SER A C 1
ATOM 580 O O . SER A 1 78 ? 10.826 -0.773 -2.347 1.00 87.56 78 SER A O 1
ATOM 582 N N . VAL A 1 79 ? 10.687 -2.971 -1.906 1.00 91.69 79 VAL A N 1
ATOM 583 C CA . VAL A 1 79 ? 9.617 -2.875 -0.917 1.00 91.69 79 VAL A CA 1
ATOM 584 C C . VAL A 1 79 ? 10.171 -3.369 0.404 1.00 91.69 79 VAL A C 1
ATOM 586 O O . VAL A 1 79 ? 10.436 -4.561 0.558 1.00 91.69 79 VAL A O 1
ATOM 589 N N . VAL A 1 80 ? 10.370 -2.447 1.341 1.00 94.31 80 VAL A N 1
ATOM 590 C CA . VAL A 1 80 ? 10.845 -2.767 2.687 1.00 94.31 80 VAL A CA 1
ATOM 591 C C . VAL A 1 80 ? 9.690 -2.569 3.653 1.00 94.31 80 VAL A C 1
ATOM 593 O O . VAL A 1 80 ? 9.071 -1.507 3.668 1.00 94.31 80 VAL A O 1
ATOM 596 N N . LEU A 1 81 ? 9.373 -3.603 4.428 1.00 97.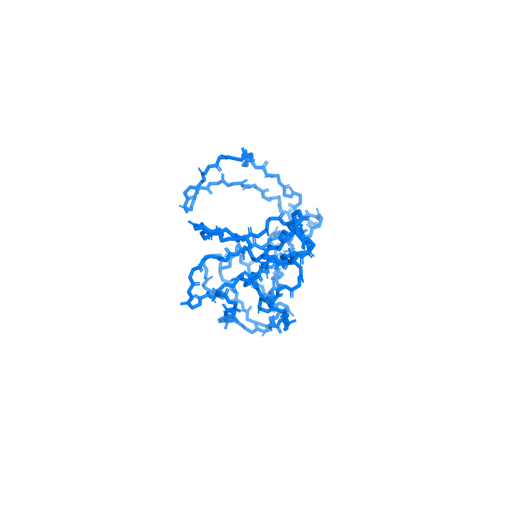12 81 LEU A N 1
ATOM 597 C CA . LEU A 1 81 ? 8.356 -3.525 5.473 1.00 97.12 81 LEU A CA 1
ATOM 598 C C . LEU A 1 81 ? 9.009 -3.049 6.772 1.00 97.12 81 LEU A C 1
ATOM 600 O O . LEU A 1 81 ? 10.102 -3.500 7.109 1.00 97.12 81 LEU A O 1
ATOM 604 N N . SER A 1 82 ? 8.325 -2.162 7.490 1.00 97.81 82 SER A N 1
ATOM 605 C CA . SER A 1 82 ? 8.747 -1.658 8.808 1.00 97.81 82 SER A CA 1
ATOM 606 C C . SER A 1 82 ? 7.961 -2.315 9.952 1.00 97.81 82 SER A C 1
ATOM 608 O O . SER A 1 82 ? 8.135 -1.957 11.112 1.00 97.81 82 SER A O 1
ATOM 610 N N . VAL A 1 83 ? 7.074 -3.259 9.627 1.00 98.00 83 VAL A N 1
ATOM 611 C CA . VAL A 1 83 ? 6.219 -3.982 10.575 1.00 98.00 83 VAL A CA 1
ATOM 612 C C . VAL A 1 83 ? 6.231 -5.476 10.283 1.00 98.00 83 VAL A C 1
ATOM 614 O O . VAL A 1 83 ? 6.520 -5.903 9.164 1.00 98.00 83 VAL A O 1
ATOM 617 N N . GLU A 1 84 ? 5.867 -6.248 11.297 1.00 97.81 84 GLU A N 1
ATOM 618 C CA . GLU A 1 84 ? 5.708 -7.696 11.257 1.00 97.81 84 GLU A CA 1
ATOM 619 C C . GLU A 1 84 ? 4.303 -8.093 11.735 1.00 97.81 84 GLU A C 1
ATOM 621 O O . GLU A 1 84 ? 3.523 -7.247 12.184 1.00 97.81 84 GLU A O 1
ATOM 626 N N . GLU A 1 85 ? 3.961 -9.372 11.583 1.00 97.75 85 GLU A N 1
ATOM 627 C CA . GLU A 1 85 ? 2.724 -9.939 12.127 1.00 97.75 85 GLU A CA 1
ATOM 628 C C . GLU A 1 85 ? 2.616 -9.666 13.637 1.00 97.75 85 GLU A C 1
ATOM 630 O O . GLU A 1 85 ? 3.622 -9.570 14.334 1.00 97.75 85 GLU A O 1
ATOM 635 N N . GLU A 1 86 ? 1.391 -9.515 14.139 1.00 97.62 86 GLU A N 1
ATOM 636 C CA . GLU A 1 86 ? 1.055 -9.189 15.531 1.00 97.62 86 GLU A CA 1
ATOM 637 C C . GLU A 1 86 ? 1.366 -7.751 15.992 1.00 97.62 86 GLU A C 1
ATOM 639 O O . GLU A 1 86 ? 0.916 -7.358 17.070 1.00 97.62 86 GLU A O 1
ATOM 644 N N . HIS A 1 87 ? 2.047 -6.926 15.189 1.00 97.94 87 HIS A N 1
ATOM 645 C CA . HIS A 1 87 ? 2.323 -5.528 15.539 1.00 97.94 87 HIS A CA 1
ATOM 646 C C . HIS A 1 87 ? 1.029 -4.685 15.583 1.00 97.94 87 HIS A C 1
ATOM 648 O O . HIS A 1 87 ? 0.230 -4.684 14.648 1.00 97.94 87 HIS A O 1
ATOM 654 N N . GLU A 1 88 ? 0.820 -3.932 16.664 1.00 98.25 88 GLU A N 1
ATOM 655 C CA . GLU A 1 88 ? -0.254 -2.939 16.808 1.00 98.25 88 GLU A CA 1
ATOM 656 C C . GLU A 1 88 ? 0.179 -1.572 16.267 1.00 98.25 88 GLU A C 1
ATOM 658 O O . GLU A 1 88 ? 1.019 -0.907 16.869 1.00 98.25 88 GLU A O 1
ATOM 663 N N . VAL A 1 89 ? -0.435 -1.113 15.174 1.00 98.06 89 VAL A N 1
ATOM 664 C CA . VAL A 1 89 ? -0.078 0.155 14.518 1.00 98.06 89 VAL A CA 1
ATOM 665 C C . VAL A 1 89 ? -1.097 1.258 14.787 1.00 98.06 89 VAL A C 1
ATOM 667 O O . VAL A 1 89 ? -2.307 1.029 14.900 1.00 98.06 89 VAL A O 1
ATOM 670 N N . LYS A 1 90 ? -0.629 2.507 14.835 1.00 97.75 90 LYS A N 1
ATOM 671 C CA . LYS A 1 90 ? -1.481 3.703 14.846 1.00 97.75 90 LYS A CA 1
ATOM 672 C C . LYS A 1 90 ? -1.662 4.270 13.444 1.00 97.75 90 LYS A C 1
ATOM 674 O O . LYS A 1 90 ? -0.788 4.201 12.581 1.00 97.75 90 LYS A O 1
ATOM 679 N N . LYS A 1 91 ? -2.814 4.905 13.207 1.00 94.62 91 LYS A N 1
ATOM 680 C CA . LYS A 1 91 ? -3.051 5.646 11.963 1.00 94.62 91 LYS A CA 1
ATOM 681 C C . LYS A 1 91 ? -1.942 6.687 11.762 1.00 94.62 91 LYS A C 1
ATOM 683 O O . LYS A 1 91 ? -1.708 7.514 12.635 1.00 94.62 91 LYS A O 1
ATOM 688 N N . GLY A 1 92 ? -1.311 6.657 10.591 1.00 93.88 92 GLY A N 1
ATOM 689 C CA . GLY A 1 92 ? -0.179 7.520 10.242 1.00 93.88 92 GLY A CA 1
ATOM 690 C C . GLY A 1 92 ? 1.206 6.944 10.557 1.00 93.88 92 GLY A C 1
ATOM 691 O O . GLY A 1 92 ?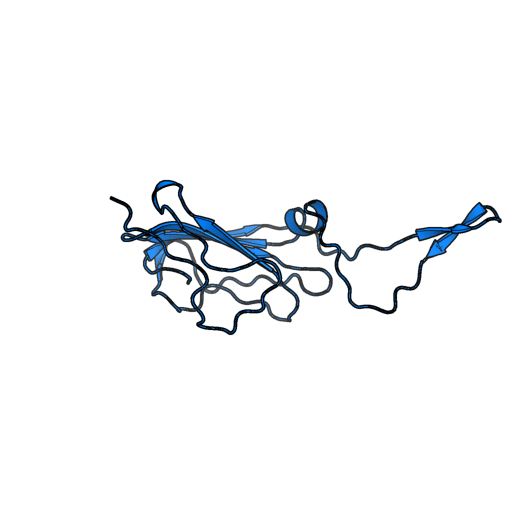 2.183 7.489 10.065 1.00 93.88 92 GLY A O 1
ATOM 692 N N . GLU A 1 93 ? 1.305 5.833 11.290 1.00 97.38 93 GLU A N 1
ATOM 693 C CA . GLU A 1 93 ? 2.586 5.190 11.621 1.00 97.38 93 GLU A CA 1
ATOM 694 C C . GLU A 1 93 ? 3.287 4.614 10.383 1.00 97.38 93 GLU A C 1
ATOM 696 O O . GLU A 1 93 ? 2.625 4.216 9.427 1.00 97.38 93 GLU A O 1
ATOM 701 N N . GLU A 1 94 ? 4.613 4.557 10.344 1.00 97.06 94 GLU A N 1
ATOM 702 C CA . GLU A 1 94 ? 5.309 3.938 9.213 1.00 97.06 94 GLU A CA 1
ATOM 703 C C . GLU A 1 94 ? 5.073 2.418 9.193 1.00 97.06 94 GLU A C 1
ATOM 705 O O . GLU A 1 94 ? 5.206 1.753 10.211 1.00 97.06 94 GLU A O 1
ATOM 710 N N . ILE A 1 95 ? 4.712 1.859 8.031 1.00 97.69 95 ILE A N 1
ATOM 711 C CA . ILE A 1 95 ? 4.518 0.401 7.867 1.00 97.69 95 ILE A CA 1
ATOM 712 C C . ILE A 1 95 ? 5.393 -0.210 6.773 1.00 97.69 95 ILE A C 1
ATOM 714 O O . ILE A 1 95 ? 5.612 -1.417 6.735 1.00 97.69 95 ILE A O 1
ATOM 718 N N . SER A 1 96 ? 5.885 0.624 5.866 1.00 96.12 96 SER A N 1
ATOM 719 C CA . SER A 1 96 ? 6.753 0.236 4.766 1.00 96.12 96 SER A CA 1
ATOM 720 C C . SER A 1 96 ? 7.301 1.482 4.095 1.00 96.12 96 SER A C 1
ATOM 722 O O . SER A 1 96 ? 6.658 2.535 4.131 1.00 96.12 96 SER A O 1
ATOM 724 N N . TYR A 1 97 ? 8.397 1.327 3.370 1.00 93.81 97 TYR A N 1
ATOM 725 C CA . TYR A 1 97 ? 8.940 2.366 2.510 1.00 93.81 97 TYR A CA 1
ATOM 726 C C . TYR A 1 97 ? 9.561 1.767 1.244 1.00 93.81 97 TYR A C 1
ATOM 728 O O . TYR A 1 97 ? 9.876 0.576 1.167 1.00 93.81 97 TYR A O 1
ATOM 736 N N . PHE A 1 98 ? 9.742 2.631 0.249 1.00 92.06 98 PHE A N 1
ATOM 737 C CA . PHE A 1 98 ? 10.530 2.353 -0.946 1.00 92.06 98 PHE A CA 1
ATOM 738 C C . PHE A 1 98 ? 11.876 3.062 -0.802 1.00 92.06 98 PHE A C 1
ATOM 740 O O . PHE A 1 98 ? 11.924 4.196 -0.326 1.00 92.06 98 PHE A O 1
ATOM 747 N N . GLN A 1 99 ? 12.979 2.426 -1.201 1.00 88.69 99 GLN A N 1
ATOM 748 C CA . GLN A 1 99 ? 14.302 3.066 -1.087 1.00 88.69 99 GLN A CA 1
ATOM 749 C C . GLN A 1 99 ? 14.536 4.135 -2.167 1.00 88.69 99 GLN A C 1
ATOM 751 O O . GLN A 1 99 ? 15.410 4.983 -2.011 1.00 88.69 99 GLN A O 1
ATOM 756 N N . PHE A 1 100 ? 13.767 4.104 -3.260 1.00 81.00 100 PHE A N 1
ATOM 757 C CA . PHE A 1 100 ? 13.777 5.121 -4.312 1.00 81.00 100 PHE A CA 1
ATOM 758 C C . PHE A 1 100 ? 12.335 5.332 -4.844 1.00 81.00 100 PHE A C 1
ATOM 760 O O . PHE A 1 100 ? 11.436 4.561 -4.509 1.00 81.00 100 PHE A O 1
ATOM 767 N N . GLY A 1 101 ? 12.070 6.419 -5.574 1.00 71.38 101 GLY A N 1
ATOM 768 C CA . GLY A 1 101 ? 10.702 6.829 -5.944 1.00 71.38 101 GLY A CA 1
ATOM 769 C C . GLY A 1 101 ? 10.127 6.145 -7.195 1.00 71.38 101 GLY A C 1
ATOM 770 O O . GLY A 1 101 ? 10.828 5.412 -7.885 1.00 71.38 101 GLY A O 1
ATOM 771 N N . GLY A 1 102 ? 8.863 6.448 -7.519 1.00 72.19 102 GLY A N 1
ATOM 772 C CA . GLY A 1 102 ? 8.178 5.967 -8.732 1.00 72.19 102 GLY A CA 1
ATOM 773 C C . GLY A 1 102 ? 7.305 4.725 -8.538 1.00 72.19 102 GLY A C 1
ATOM 774 O O . GLY A 1 102 ? 7.140 3.974 -9.486 1.00 72.19 102 GLY A O 1
ATOM 775 N N . SER A 1 103 ? 6.796 4.494 -7.328 1.00 81.75 103 SER A N 1
ATOM 776 C CA . SER A 1 103 ? 6.031 3.313 -6.922 1.00 81.75 103 SER A CA 1
ATOM 777 C C . SER A 1 103 ? 4.533 3.580 -6.743 1.00 81.75 103 SER A C 1
ATOM 779 O O . SER A 1 103 ? 4.110 4.726 -6.587 1.00 81.75 103 SER A O 1
ATOM 781 N N . ASP A 1 104 ? 3.751 2.499 -6.680 1.00 86.56 104 ASP A N 1
ATOM 782 C CA . ASP A 1 104 ? 2.304 2.540 -6.455 1.00 86.56 104 ASP A CA 1
ATOM 783 C C . ASP A 1 104 ? 1.929 1.970 -5.079 1.00 86.56 104 ASP A C 1
ATOM 785 O O . ASP A 1 104 ? 2.643 1.156 -4.489 1.00 86.56 104 ASP A O 1
ATOM 789 N N . ILE A 1 105 ? 0.759 2.359 -4.569 1.00 90.50 105 ILE A N 1
ATOM 790 C CA . ILE A 1 105 ? 0.143 1.737 -3.390 1.00 90.50 105 ILE A CA 1
ATOM 791 C C . ILE A 1 105 ? -1.288 1.343 -3.731 1.00 90.50 105 ILE A C 1
ATOM 793 O O . ILE A 1 105 ? -2.101 2.186 -4.108 1.00 90.50 105 ILE A O 1
ATOM 797 N N . VAL A 1 106 ? -1.619 0.069 -3.521 1.00 92.00 106 VAL A N 1
ATOM 798 C CA . VAL A 1 106 ? -2.998 -0.422 -3.582 1.00 92.00 106 VAL A CA 1
ATOM 799 C C . VAL A 1 106 ? -3.539 -0.579 -2.166 1.00 92.00 106 VAL A C 1
ATOM 801 O O . VAL A 1 106 ? -2.915 -1.207 -1.311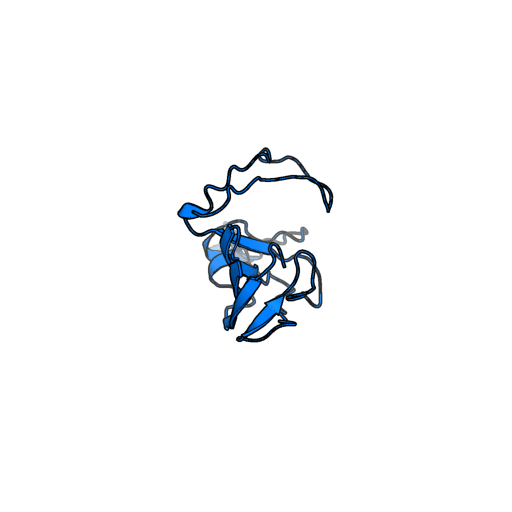 1.00 92.00 106 VAL A O 1
ATOM 804 N N . LEU A 1 107 ? -4.724 -0.019 -1.926 1.00 94.62 107 LEU A N 1
ATOM 805 C CA . LEU A 1 107 ? -5.499 -0.237 -0.708 1.00 94.62 107 LEU A CA 1
ATOM 806 C C . LEU A 1 107 ? -6.723 -1.084 -1.039 1.00 94.62 107 LEU A C 1
ATOM 808 O O . LEU A 1 107 ? -7.512 -0.726 -1.914 1.00 94.62 107 LEU A O 1
ATOM 812 N N . LEU A 1 108 ? -6.896 -2.185 -0.315 1.00 95.12 108 LEU A N 1
ATOM 813 C CA . LEU A 1 108 ? -8.064 -3.047 -0.415 1.00 95.12 108 LEU A CA 1
ATOM 814 C C . LEU A 1 108 ? -8.787 -3.065 0.927 1.00 95.12 108 LEU A C 1
ATOM 816 O O . LEU A 1 108 ? -8.200 -3.372 1.961 1.00 95.12 108 LEU A O 1
ATOM 820 N N . PHE A 1 109 ? -10.075 -2.749 0.897 1.00 95.00 109 PHE A N 1
ATOM 821 C CA . PHE A 1 109 ? -10.919 -2.687 2.083 1.00 95.00 109 PHE A CA 1
ATOM 822 C C . PHE A 1 109 ? -11.885 -3.866 2.093 1.00 95.00 109 PHE A C 1
ATOM 824 O O . PHE A 1 109 ? -12.444 -4.228 1.055 1.00 95.00 109 PHE A O 1
ATOM 831 N N . GLN A 1 110 ? -12.110 -4.450 3.268 1.00 95.19 110 GLN A N 1
ATOM 832 C CA . GLN A 1 110 ? -13.172 -5.429 3.467 1.00 95.19 110 GLN A CA 1
ATOM 833 C C . GLN A 1 110 ? -14.531 -4.811 3.093 1.00 95.19 110 GLN A C 1
ATOM 835 O O . GLN A 1 110 ? -14.791 -3.643 3.366 1.00 95.19 110 GLN A O 1
ATOM 840 N N . ALA A 1 111 ? -15.432 -5.589 2.483 1.00 92.38 111 ALA A N 1
ATOM 841 C CA . ALA A 1 111 ? -16.701 -5.062 1.961 1.00 92.38 111 ALA A CA 1
ATOM 842 C C . ALA A 1 111 ? -17.531 -4.288 3.012 1.00 92.38 111 ALA A C 1
ATOM 844 O O . ALA A 1 111 ? -18.156 -3.275 2.696 1.00 92.38 111 ALA A O 1
ATOM 845 N N . GLN A 1 112 ? -17.489 -4.723 4.275 1.00 90.44 112 GLN A N 1
ATOM 846 C CA . GLN A 1 112 ? -18.200 -4.085 5.387 1.00 90.44 112 GLN A CA 1
ATOM 847 C C . GLN A 1 112 ? -17.694 -2.676 5.740 1.00 90.44 112 GLN A C 1
ATOM 849 O O . GLN A 1 112 ? -18.450 -1.903 6.319 1.00 90.44 112 GLN A O 1
ATOM 854 N N . SER A 1 113 ? -16.472 -2.302 5.336 1.00 91.56 113 SER A N 1
ATOM 855 C CA . SER A 1 113 ? -15.921 -0.953 5.538 1.00 91.56 113 SER A CA 1
ATOM 856 C C . SER A 1 113 ? -16.718 0.132 4.799 1.00 91.56 113 SER A C 1
ATOM 858 O O . SER A 1 113 ? -16.574 1.317 5.107 1.00 91.56 113 SER A O 1
ATOM 860 N N . LYS A 1 114 ? -17.527 -0.257 3.793 1.00 91.12 114 LYS A N 1
ATOM 861 C CA . LYS A 1 114 ? -18.398 0.627 2.995 1.00 91.12 114 LYS A CA 1
ATOM 862 C C . LYS A 1 114 ? -17.679 1.906 2.545 1.00 91.12 114 LYS A C 1
ATOM 864 O O . LYS A 1 114 ? -18.199 3.010 2.689 1.00 91.12 114 LYS A O 1
ATOM 869 N N . VAL A 1 115 ? -16.455 1.763 2.035 1.00 93.12 115 VAL A N 1
ATOM 870 C CA . VAL A 1 115 ? -15.640 2.917 1.645 1.00 93.12 115 VAL A CA 1
ATOM 871 C C . VAL A 1 115 ? -16.322 3.687 0.518 1.00 93.12 115 VAL A C 1
ATOM 873 O O . VAL A 1 115 ? -16.586 3.143 -0.552 1.00 93.12 115 VAL A O 1
ATOM 876 N N . LYS A 1 116 ? -16.567 4.977 0.748 1.00 94.12 116 LYS A N 1
ATOM 877 C CA . LYS A 1 116 ? -17.021 5.922 -0.270 1.00 94.12 116 LYS A CA 1
ATOM 878 C C . LYS A 1 116 ? -15.836 6.769 -0.713 1.00 94.12 116 LYS A C 1
ATOM 880 O O . LYS A 1 116 ? -15.329 7.592 0.052 1.00 94.12 116 LYS A O 1
ATOM 885 N N . ILE A 1 117 ? -15.417 6.575 -1.959 1.00 94.50 117 ILE A N 1
ATOM 886 C CA . ILE A 1 117 ? -14.397 7.407 -2.596 1.00 94.50 117 ILE A CA 1
ATOM 887 C C . ILE A 1 117 ? -15.012 8.775 -2.899 1.00 94.50 117 ILE A C 1
ATOM 889 O O . ILE A 1 117 ? -16.065 8.870 -3.526 1.00 94.50 117 ILE A O 1
ATOM 893 N N . LEU A 1 118 ? -14.364 9.822 -2.393 1.00 95.75 118 LEU A N 1
ATOM 894 C CA . LEU A 1 118 ? -14.713 11.224 -2.635 1.00 95.75 118 LEU A CA 1
ATOM 895 C C . LEU A 1 118 ? -13.798 11.853 -3.690 1.00 95.75 118 LEU A C 1
ATOM 897 O O . LEU A 1 118 ? -14.080 12.945 -4.172 1.00 95.75 118 LEU A O 1
ATOM 901 N N . ALA A 1 119 ? -12.686 11.185 -4.003 1.00 95.56 119 ALA A N 1
ATOM 902 C CA . ALA A 1 119 ? -11.731 11.645 -4.987 1.00 95.56 119 ALA A CA 1
ATOM 903 C C . ALA A 1 119 ? -12.263 11.530 -6.422 1.00 95.56 119 ALA A C 1
ATOM 905 O O . ALA A 1 119 ? -12.865 10.525 -6.803 1.00 95.56 119 ALA A O 1
ATOM 906 N N . ASP A 1 120 ? -11.963 12.545 -7.226 1.00 96.50 120 ASP A N 1
ATOM 907 C CA . ASP A 1 120 ? -12.260 12.599 -8.649 1.00 96.50 120 ASP A CA 1
ATOM 908 C C . ASP A 1 120 ? -11.096 12.019 -9.458 1.00 96.50 120 ASP A C 1
ATOM 910 O O . ASP A 1 120 ? -9.919 12.236 -9.151 1.00 96.50 120 ASP A O 1
ATOM 914 N N . LYS A 1 121 ? -11.419 11.312 -10.545 1.00 92.88 121 LYS A N 1
ATOM 915 C CA . LYS A 1 121 ? -10.403 10.826 -11.487 1.00 92.88 121 LYS A CA 1
ATOM 916 C C . LYS A 1 121 ? -9.641 12.005 -12.100 1.00 92.88 121 LYS A C 1
ATOM 918 O O . LYS A 1 121 ? -10.232 13.037 -12.405 1.00 92.88 121 LYS A O 1
ATOM 923 N N . HIS A 1 122 ? -8.338 11.823 -12.318 1.00 90.50 122 HIS A N 1
ATOM 924 C CA . HIS A 1 122 ? -7.426 12.812 -12.918 1.00 90.50 122 HIS A CA 1
ATOM 925 C C . HIS A 1 122 ? -7.213 14.102 -12.110 1.00 90.50 122 HIS A C 1
ATOM 927 O O . HIS A 1 122 ? -6.551 15.022 -12.591 1.00 90.50 122 HIS A O 1
ATOM 933 N N . LYS A 1 123 ? -7.717 14.176 -10.875 1.00 94.62 123 LYS A N 1
ATOM 934 C CA . LYS A 1 123 ? -7.415 15.269 -9.955 1.00 94.62 123 LYS A CA 1
ATOM 935 C C . LYS A 1 123 ? -6.256 14.877 -9.044 1.00 94.62 123 LYS A C 1
ATOM 937 O O . LYS A 1 123 ? -6.260 13.812 -8.434 1.00 94.62 123 LYS A O 1
ATOM 942 N N . HIS A 1 124 ? -5.265 15.756 -8.949 1.00 93.00 124 HIS A N 1
ATOM 943 C CA . HIS A 1 124 ? -4.153 15.592 -8.021 1.00 93.00 124 HIS A CA 1
ATOM 944 C C . HIS A 1 124 ? -4.570 16.035 -6.611 1.00 93.00 124 HIS A C 1
ATOM 946 O O . HIS A 1 124 ? -5.041 17.161 -6.440 1.00 93.00 124 HIS A O 1
ATOM 952 N N . TYR A 1 125 ? -4.340 15.175 -5.617 1.00 93.94 125 TYR A N 1
ATOM 953 C CA . TYR A 1 125 ? -4.582 15.447 -4.199 1.00 93.94 125 TYR A CA 1
ATOM 954 C C . TYR A 1 125 ? -3.250 15.557 -3.452 1.00 93.94 125 TYR A C 1
ATOM 956 O O . TYR A 1 125 ? -2.347 14.745 -3.650 1.00 93.94 125 TYR A O 1
ATOM 964 N N . ARG A 1 126 ? -3.106 16.570 -2.597 1.00 93.19 126 ARG A N 1
ATOM 965 C CA . ARG A 1 126 ? -1.935 16.749 -1.730 1.00 93.19 126 ARG A CA 1
ATOM 966 C C . ARG A 1 126 ? -1.981 15.760 -0.566 1.00 93.19 126 ARG A C 1
ATOM 968 O O . ARG A 1 126 ? -3.047 15.318 -0.142 1.00 93.19 126 ARG A O 1
ATOM 975 N N . VAL A 1 127 ? -0.813 15.451 -0.006 1.00 87.69 127 VAL A N 1
ATOM 976 C CA . VAL A 1 127 ? -0.712 14.619 1.201 1.00 87.69 127 VAL A CA 1
ATOM 977 C C . VAL A 1 127 ? -1.572 15.217 2.317 1.00 87.69 127 VAL A C 1
ATOM 979 O O . VAL A 1 127 ? -1.479 16.407 2.612 1.00 87.69 127 VAL A O 1
ATOM 982 N N . GLY A 1 128 ? -2.411 14.378 2.924 1.00 87.38 128 GLY A N 1
ATOM 983 C CA . GLY A 1 128 ? -3.336 14.773 3.986 1.00 87.38 128 GLY A CA 1
ATOM 984 C C . GLY A 1 128 ? -4.713 15.238 3.502 1.00 87.38 128 GLY A C 1
ATOM 985 O O . GLY A 1 128 ? -5.613 15.360 4.330 1.00 87.38 128 GLY A O 1
ATOM 986 N N . GLU A 1 129 ? -4.923 15.447 2.197 1.00 94.19 129 GLU A N 1
ATOM 987 C CA . GLU A 1 129 ? -6.264 15.724 1.677 1.00 94.19 129 GLU A CA 1
ATOM 988 C C . GLU A 1 129 ? -7.166 14.490 1.763 1.00 94.19 129 GLU A C 1
ATOM 990 O O . GLU A 1 129 ? -6.748 13.342 1.589 1.00 94.19 129 GLU A O 1
ATOM 995 N N . GLN A 1 130 ? -8.444 14.736 2.036 1.00 93.12 130 GLN A N 1
ATOM 996 C CA . GLN A 1 130 ? -9.432 13.680 2.153 1.00 93.12 130 GLN A CA 1
ATOM 997 C C . GLN A 1 130 ? -9.827 13.154 0.769 1.00 93.12 130 GLN A C 1
ATOM 999 O O . GLN A 1 130 ? -10.422 13.869 -0.033 1.00 93.12 130 GLN A O 1
ATOM 1004 N N . ILE A 1 131 ? -9.553 11.872 0.529 1.00 94.62 131 ILE A N 1
ATOM 1005 C CA . ILE A 1 131 ? -9.893 11.186 -0.729 1.00 94.62 131 ILE A CA 1
ATOM 1006 C C . ILE A 1 131 ? -11.031 10.169 -0.581 1.00 94.62 131 ILE A C 1
ATOM 1008 O O . ILE A 1 131 ? -11.626 9.749 -1.573 1.00 94.62 131 ILE A O 1
ATOM 1012 N N . ALA A 1 132 ? -11.354 9.765 0.649 1.00 93.38 132 ALA A N 1
ATOM 1013 C CA . ALA A 1 132 ? -12.387 8.778 0.936 1.00 93.38 132 ALA A CA 1
ATOM 1014 C C . ALA A 1 132 ? -12.898 8.889 2.379 1.00 93.38 132 ALA A C 1
ATOM 1016 O O . ALA A 1 132 ? -12.253 9.484 3.246 1.00 93.38 132 ALA A O 1
ATOM 1017 N N . ILE A 1 133 ? -14.050 8.272 2.631 1.00 92.81 133 ILE A N 1
ATOM 1018 C CA . ILE A 1 133 ? -14.567 7.976 3.971 1.00 92.81 133 ILE A CA 1
ATOM 1019 C C . ILE A 1 133 ? -14.865 6.485 4.082 1.00 92.81 133 ILE A C 1
ATOM 1021 O O . ILE A 1 133 ? -15.314 5.874 3.116 1.00 92.81 133 ILE A O 1
ATOM 1025 N N . ALA A 1 134 ? -14.633 5.915 5.259 1.00 89.44 134 ALA A N 1
ATOM 1026 C CA . ALA A 1 134 ? -15.084 4.577 5.620 1.00 89.44 134 ALA A CA 1
ATOM 1027 C C . ALA A 1 134 ? -16.128 4.699 6.733 1.00 89.44 134 ALA A C 1
ATOM 1029 O O . ALA A 1 134 ? -16.024 5.591 7.580 1.00 89.44 134 ALA A O 1
ATOM 1030 N N . HIS A 1 135 ? -17.127 3.822 6.724 1.00 79.00 135 HIS A N 1
ATOM 1031 C CA . HIS A 1 135 ? -18.076 3.718 7.827 1.00 79.00 135 HIS A CA 1
ATOM 1032 C C . HIS A 1 135 ? -17.538 2.745 8.875 1.00 79.00 135 HIS A C 1
ATOM 1034 O O . HIS A 1 135 ? -16.708 1.890 8.559 1.00 79.00 135 HIS A O 1
ATOM 1040 N N . ILE A 1 136 ? -17.991 2.897 10.123 1.00 74.06 136 ILE A N 1
ATOM 1041 C CA . ILE A 1 136 ? -17.635 1.950 11.177 1.00 74.06 136 ILE A CA 1
ATOM 1042 C C . ILE A 1 136 ? -18.187 0.580 10.772 1.00 74.06 136 ILE A C 1
ATOM 1044 O O . ILE A 1 136 ? -19.362 0.469 10.417 1.00 74.06 136 ILE A O 1
ATOM 1048 N N . ALA A 1 137 ? -17.319 -0.427 10.759 1.00 62.94 137 ALA A N 1
ATOM 1049 C CA . ALA A 1 137 ? -17.719 -1.809 10.583 1.00 62.94 137 ALA A CA 1
ATOM 1050 C C . ALA A 1 137 ? -18.446 -2.254 11.862 1.00 62.94 137 ALA A C 1
ATOM 1052 O O . ALA A 1 137 ? -17.804 -2.424 12.895 1.00 62.94 137 ALA A O 1
ATOM 1053 N N . GLU A 1 138 ? -19.775 -2.357 11.794 1.00 55.75 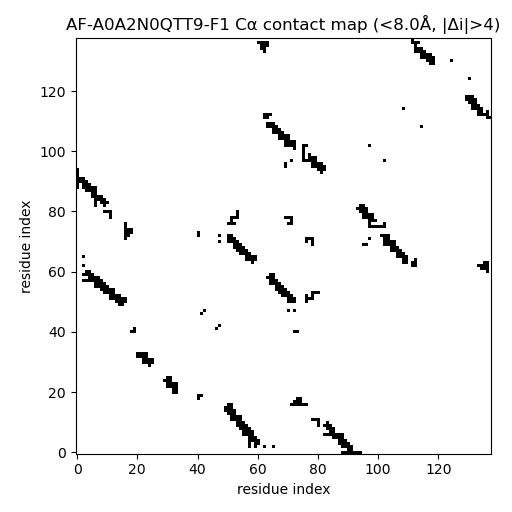138 GLU A N 1
ATOM 1054 C CA . GLU A 1 138 ? -20.604 -3.054 12.792 1.00 55.75 138 GLU A CA 1
ATOM 1055 C C . GLU A 1 138 ? -20.548 -4.570 12.582 1.00 55.75 138 GLU A C 1
ATOM 1057 O O . GLU A 1 138 ? -20.552 -4.999 11.400 1.00 55.75 138 GLU A O 1
#

Secondary structure (DSSP, 8-state):
--S-EEEEEEEEE--B------EEE-TTS-EEE----S------HHHHHTB-EEEEEEEETTTEEEEEEEE-BTTB---EES--TT-EE-TT---EE-SSS--EEEEEE-GGG--EE-PPTT----TT---EE-----

Solvent-accessible surface area (backbone atoms only — not comparable to full-atom values): 8128 Å² total; per-residue (Å²): 54,97,53,44,29,36,23,74,38,49,46,72,45,88,46,54,76,59,71,93,80,56,70,43,76,44,96,86,72,48,75,41,75,56,89,69,95,62,98,74,76,75,93,45,70,70,56,61,73,44,22,18,23,32,44,35,32,29,45,15,84,49,41,38,44,37,37,41,27,46,32,22,31,53,97,28,47,56,61,45,69,68,55,48,57,73,42,75,44,48,60,73,38,83,45,58,52,57,89,59,76,78,62,51,75,49,78,47,69,40,79,70,13,59,69,45,74,69,57,59,87,96,59,90,75,60,93,90,58,84,44,59,48,68,41,71,38,126

InterPro domains:
  IPR003817 Phosphatidylserine decarboxylase-related [PF02666] (1-132)
  IPR003817 Phosphatidylserine decarboxylase-related [PTHR10067] (1-134)

Sequence (138 aa):
APVDGKVLEAKVIPGQTYLEVNVKKHSNGKHRLIPTRALDAPDSPGYQFCQARGLIVIDSPKVGKVAVLPIGMAQVSSVVLSVEEEHEVKKGEEISYFQFGGSDIVLLFQAQSKVKILADKHKHYRVGEQIAIAHIAE

Mean predicted aligned error: 6.39 Å

Radius of gyration: 18.58 Å; Cα contacts (8 Å, |Δi|>4): 289; chains: 1; bounding box: 35×28×61 Å

pLDDT: mean 88.42, std 9.51, range [55.75, 98.62]

Organi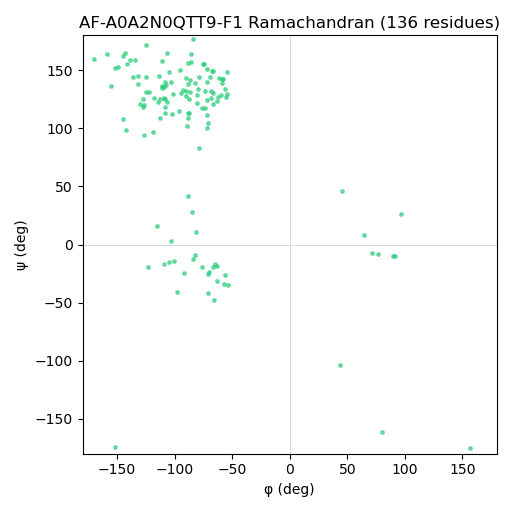sm: NCBI:txid588596

Foldseek 3Di:
DQAWAFWAAKDKDAFDQAADWDWDQDPVRDIDTDDDPDPDGDPDPVQQVRATWIWTWGAHQFQGIKIKIKTAHHPWRDKAAPDGGGDGDHRPDGGIDTPDDDTDMDMDGDVLQVKDAPDDPPDDDDPPDDGIHTGGRD